Protein AF-A0A975TSR8-F1 (afdb_monomer_lite)

Radius of gyration: 17.47 Å; chains: 1; bounding box: 44×24×33 Å

Sequence (55 aa):
MTLFLFSLGVIALSGLGLAIGVLAGRGPIKGSCGGISCGVPGGCAACPSRKDMTK

Foldseek 3Di:
DVVVVVVVVVVVVVVVVVVVCVVVPDDDDQDPLGCQVVPDPCRPVPCPDVPDPPD

Structure (mmCIF, N/CA/C/O backbone):
data_AF-A0A975TSR8-F1
#
_entry.id   AF-A0A975TSR8-F1
#
loop_
_atom_site.group_PDB
_atom_site.id
_atom_site.type_symbol
_atom_site.label_atom_id
_atom_site.label_alt_id
_atom_site.label_comp_id
_atom_site.label_asym_id
_atom_site.label_entity_id
_atom_site.label_seq_id
_atom_site.pdbx_PDB_ins_code
_atom_site.Cartn_x
_atom_site.Cartn_y
_atom_site.Cartn_z
_atom_site.occupancy
_atom_site.B_iso_or_equiv
_atom_site.auth_seq_id
_atom_site.auth_comp_id
_atom_site.auth_asym_id
_atom_site.auth_atom_id
_atom_site.pdbx_PDB_model_num
ATOM 1 N N . MET A 1 1 ? -20.188 6.104 18.578 1.00 78.19 1 MET A N 1
ATOM 2 C CA . MET A 1 1 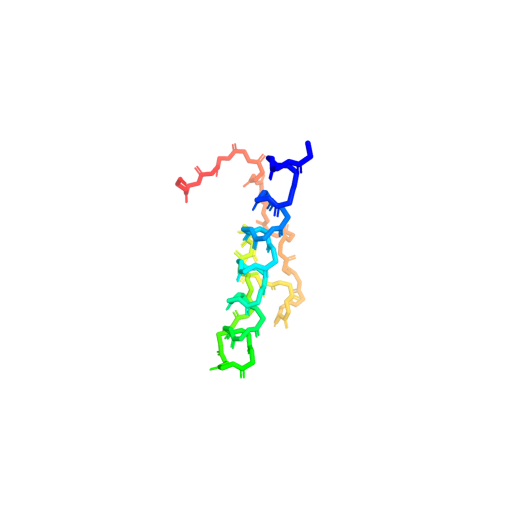? -20.669 5.336 17.402 1.00 78.19 1 MET A CA 1
ATOM 3 C C . MET A 1 1 ? -20.569 6.117 16.093 1.00 78.19 1 MET A C 1
ATOM 5 O O . MET A 1 1 ? -20.150 5.544 15.101 1.00 78.19 1 MET A O 1
ATOM 9 N N . THR A 1 2 ? -20.906 7.406 16.060 1.00 92.19 2 THR A N 1
ATOM 10 C CA . THR A 1 2 ? -20.820 8.259 14.855 1.00 92.19 2 THR A CA 1
ATOM 11 C C . THR A 1 2 ? -19.419 8.329 14.246 1.00 92.19 2 THR A C 1
ATOM 13 O O . THR A 1 2 ? -19.259 8.075 13.059 1.00 92.19 2 THR A O 1
ATOM 16 N N . LEU A 1 3 ? -18.389 8.578 15.060 1.00 94.06 3 LEU A N 1
ATOM 17 C CA . LEU A 1 3 ? -16.990 8.590 14.603 1.00 94.06 3 LEU A CA 1
ATOM 18 C C . LEU A 1 3 ? -16.537 7.244 14.022 1.00 94.06 3 LEU A C 1
ATOM 20 O O . LEU A 1 3 ? -15.776 7.208 13.060 1.00 94.06 3 LEU A O 1
ATOM 24 N N . PHE A 1 4 ? -17.033 6.143 14.590 1.00 93.00 4 PHE A N 1
ATOM 25 C CA . PHE A 1 4 ? -16.736 4.800 14.103 1.00 93.00 4 PHE A CA 1
ATOM 26 C C . PHE A 1 4 ? -17.309 4.594 12.698 1.00 93.00 4 PHE A C 1
ATOM 28 O O . PHE A 1 4 ? -16.571 4.223 11.794 1.00 93.00 4 PHE A O 1
ATOM 35 N N . LEU A 1 5 ? -18.588 4.924 12.491 1.00 95.44 5 LEU A N 1
ATOM 36 C CA . LEU A 1 5 ? -19.228 4.832 11.175 1.00 95.44 5 LEU A CA 1
ATOM 37 C C . LEU A 1 5 ? -18.589 5.773 10.148 1.00 95.44 5 LEU A C 1
ATOM 39 O O . LEU A 1 5 ? -18.430 5.395 8.991 1.00 95.44 5 LEU A O 1
ATOM 43 N N . PHE A 1 6 ? -18.178 6.971 10.570 1.00 96.31 6 PHE A N 1
ATOM 44 C CA . PHE A 1 6 ? -17.509 7.929 9.694 1.00 96.31 6 PHE A CA 1
ATOM 45 C C . PHE A 1 6 ? -16.138 7.422 9.230 1.00 96.31 6 PHE A C 1
ATOM 47 O O . PHE A 1 6 ? -15.859 7.402 8.034 1.00 96.31 6 PHE A O 1
ATOM 54 N N . SER A 1 7 ? -15.305 6.943 10.158 1.00 95.19 7 SER A N 1
ATOM 55 C CA . SER A 1 7 ? -13.998 6.357 9.835 1.00 95.19 7 SER A CA 1
ATOM 56 C C . SER A 1 7 ? -14.135 5.133 8.923 1.00 95.19 7 SER A C 1
ATOM 58 O O . SER A 1 7 ? -13.434 5.016 7.917 1.00 95.19 7 SER A O 1
ATOM 60 N N . LEU A 1 8 ? -15.109 4.264 9.212 1.00 95.81 8 LEU A N 1
ATOM 61 C CA . LEU A 1 8 ? -15.405 3.085 8.398 1.00 95.81 8 LEU A CA 1
ATOM 62 C C . LEU A 1 8 ? -15.837 3.489 6.978 1.00 95.81 8 LEU A C 1
ATOM 64 O O . LEU A 1 8 ? -15.352 2.918 6.004 1.00 95.81 8 LEU A O 1
ATOM 68 N N . GLY A 1 9 ? -16.664 4.530 6.850 1.00 96.75 9 GLY A N 1
ATOM 69 C CA . GLY A 1 9 ? -17.053 5.101 5.561 1.00 96.75 9 GLY A CA 1
ATOM 70 C C . GLY A 1 9 ? -15.867 5.625 4.746 1.00 96.75 9 GLY A C 1
ATOM 71 O O . GLY A 1 9 ? -15.764 5.327 3.558 1.00 96.75 9 GLY A O 1
ATOM 72 N N . VAL A 1 10 ? -14.932 6.347 5.371 1.00 96.88 10 VAL A N 1
ATOM 73 C CA . VAL A 1 10 ? -13.737 6.885 4.690 1.00 96.88 10 VAL A CA 1
ATOM 74 C C . VAL A 1 10 ? -12.811 5.763 4.201 1.00 96.8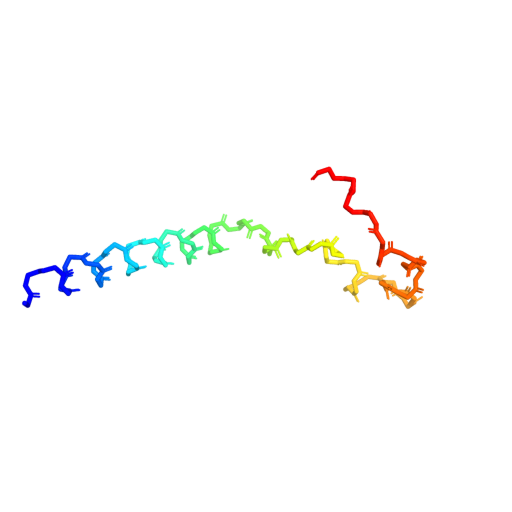8 10 VAL A C 1
ATOM 76 O O . VAL A 1 10 ? -12.336 5.793 3.062 1.00 96.88 10 VAL A O 1
ATOM 79 N N . ILE A 1 11 ? -12.581 4.740 5.028 1.00 96.12 11 ILE A N 1
ATOM 80 C CA . ILE A 1 11 ? -11.756 3.583 4.654 1.00 96.12 11 ILE A CA 1
ATOM 81 C C . ILE A 1 11 ? -12.416 2.803 3.511 1.00 96.12 11 ILE A C 1
ATOM 83 O O . ILE A 1 11 ? -11.754 2.485 2.524 1.00 96.12 11 ILE A O 1
ATOM 87 N N . ALA A 1 12 ? -13.724 2.554 3.589 1.00 96.25 12 ALA A N 1
ATOM 88 C CA . ALA A 1 12 ? -14.456 1.870 2.527 1.00 96.25 12 ALA A CA 1
ATOM 89 C C . ALA A 1 12 ? -14.395 2.641 1.196 1.00 96.25 12 ALA A C 1
ATOM 91 O O . ALA A 1 12 ? -14.157 2.047 0.144 1.00 96.25 12 ALA A O 1
ATOM 92 N N . LEU A 1 13 ? -14.542 3.968 1.239 1.00 96.44 13 LEU A N 1
ATOM 93 C CA . LEU A 1 13 ? -14.511 4.817 0.049 1.00 96.44 13 LEU A CA 1
ATOM 94 C C . LEU A 1 13 ? -13.123 4.847 -0.611 1.00 96.44 13 LEU A C 1
ATOM 96 O O . LEU A 1 13 ? -13.013 4.729 -1.831 1.00 96.44 13 LEU A O 1
ATOM 100 N N . SER A 1 14 ? -12.057 4.957 0.186 1.00 94.69 14 SER A N 1
ATOM 101 C CA . SER A 1 14 ? -10.679 4.896 -0.325 1.00 94.69 14 SER A CA 1
ATOM 102 C C . SER A 1 14 ? -10.349 3.525 -0.924 1.00 94.69 14 SER A C 1
ATOM 104 O O . SER A 1 14 ? -9.780 3.458 -2.014 1.00 94.69 14 SER A O 1
ATOM 106 N N . GLY A 1 15 ? -10.782 2.438 -0.277 1.00 93.25 15 GLY A N 1
ATOM 107 C CA . GLY A 1 15 ? -10.643 1.075 -0.792 1.00 93.25 15 GLY A CA 1
ATOM 108 C C . GLY A 1 15 ? -11.357 0.872 -2.129 1.00 93.25 15 GLY A C 1
ATOM 109 O O . GLY A 1 15 ? -10.767 0.329 -3.063 1.00 93.25 15 GLY A O 1
ATOM 110 N N . LEU A 1 16 ? -12.587 1.374 -2.262 1.00 94.75 16 LEU A N 1
ATOM 111 C CA . LEU A 1 16 ? -13.330 1.352 -3.526 1.00 94.75 16 LEU A CA 1
ATOM 112 C C . LEU A 1 16 ? -12.605 2.135 -4.625 1.00 94.75 16 LEU A C 1
ATOM 114 O O . LEU A 1 16 ? -12.471 1.635 -5.738 1.00 94.75 16 LEU A O 1
ATOM 118 N N . GLY A 1 17 ? -12.079 3.323 -4.316 1.00 91.62 17 GLY A N 1
ATOM 119 C CA . GLY A 1 17 ? -11.297 4.112 -5.270 1.00 91.62 17 GLY A CA 1
ATOM 120 C C . GLY A 1 17 ? -10.037 3.387 -5.756 1.00 91.62 17 GLY A C 1
ATOM 121 O O . GLY A 1 17 ? -9.735 3.396 -6.950 1.00 91.62 17 GLY A O 1
ATOM 122 N N . LEU A 1 18 ? -9.329 2.705 -4.852 1.00 89.69 18 LEU A N 1
ATOM 123 C CA . LEU A 1 18 ? -8.163 1.885 -5.192 1.00 89.69 18 LEU A CA 1
ATOM 124 C C . LEU A 1 18 ? -8.552 0.683 -6.063 1.00 89.69 18 LEU A C 1
ATOM 126 O O . LEU A 1 18 ? -7.897 0.432 -7.073 1.00 89.69 18 LEU A O 1
ATOM 130 N N . ALA A 1 19 ? -9.636 -0.017 -5.720 1.00 88.69 19 ALA A N 1
ATOM 131 C CA . ALA A 1 19 ? -10.126 -1.173 -6.470 1.00 88.69 19 ALA A CA 1
ATOM 132 C C . ALA A 1 19 ? -10.565 -0.796 -7.892 1.00 88.69 19 ALA A C 1
ATOM 134 O O . ALA A 1 19 ? -10.161 -1.443 -8.859 1.00 88.69 19 ALA A O 1
ATOM 135 N N . ILE A 1 20 ? -11.324 0.295 -8.032 1.00 91.88 20 ILE A N 1
ATOM 136 C CA . ILE A 1 20 ? -11.701 0.853 -9.336 1.00 91.88 20 ILE A CA 1
ATOM 137 C C . ILE A 1 20 ? -10.446 1.249 -10.117 1.00 91.88 20 ILE A C 1
ATOM 139 O O . ILE A 1 20 ? -10.354 0.966 -11.307 1.00 91.88 20 ILE A O 1
ATOM 143 N N . GLY A 1 21 ? -9.451 1.846 -9.456 1.00 85.69 21 GLY A N 1
ATOM 144 C CA . GLY A 1 21 ? -8.170 2.188 -10.071 1.00 85.69 21 GLY A CA 1
ATOM 145 C C . GLY A 1 21 ? -7.450 0.977 -10.670 1.00 85.69 21 GLY A C 1
ATOM 146 O O . GLY A 1 21 ? -6.973 1.064 -11.800 1.00 85.69 21 GLY A O 1
ATOM 147 N N . VAL A 1 22 ? -7.406 -0.147 -9.948 1.00 84.19 22 VAL A N 1
ATOM 148 C CA . VAL A 1 22 ? -6.810 -1.409 -10.423 1.00 84.19 22 VAL A CA 1
ATOM 149 C C . VAL A 1 22 ? -7.587 -1.970 -11.616 1.00 84.19 22 VAL A C 1
ATOM 151 O O . VAL A 1 22 ? -6.981 -2.324 -12.625 1.00 84.19 22 VAL A O 1
ATOM 154 N N . LEU A 1 23 ? -8.921 -2.001 -11.538 1.00 85.31 23 LEU A N 1
ATOM 155 C CA . LEU A 1 23 ? -9.782 -2.489 -12.624 1.00 85.31 23 LEU A CA 1
ATOM 156 C C . LEU A 1 23 ? -9.698 -1.610 -13.880 1.00 85.31 23 LEU A C 1
ATOM 158 O O . LEU A 1 23 ? -9.720 -2.124 -14.993 1.00 85.31 23 LEU A O 1
ATOM 162 N N . ALA A 1 24 ? -9.532 -0.298 -13.712 1.00 87.19 24 ALA A N 1
ATOM 163 C CA . ALA A 1 24 ? -9.305 0.655 -14.797 1.00 87.19 24 ALA A CA 1
ATOM 164 C C . ALA A 1 24 ? -7.884 0.578 -15.397 1.00 87.19 24 ALA A C 1
ATOM 166 O O . ALA A 1 24 ? -7.521 1.408 -16.228 1.00 87.19 24 ALA A O 1
ATOM 167 N N . GLY A 1 25 ? -7.066 -0.394 -14.981 1.00 75.19 25 GLY A N 1
ATOM 168 C CA . GLY A 1 25 ? -5.752 -0.650 -15.562 1.00 75.19 25 GLY A CA 1
ATOM 169 C C . GLY A 1 25 ? -4.605 0.145 -14.940 1.00 75.19 25 GLY A C 1
ATOM 170 O O . GLY A 1 25 ? -3.524 0.194 -15.532 1.00 75.19 25 GLY A O 1
ATOM 171 N N . ARG A 1 26 ? -4.764 0.750 -13.747 1.00 69.62 26 ARG A N 1
ATOM 172 C CA . ARG A 1 26 ? -3.578 1.202 -12.999 1.00 69.62 26 ARG A CA 1
ATOM 173 C C . ARG A 1 26 ? -2.735 -0.022 -12.663 1.00 69.62 26 ARG A C 1
ATOM 175 O O . ARG A 1 26 ? -3.209 -0.956 -12.022 1.00 69.62 26 ARG A O 1
ATOM 182 N N . GLY A 1 27 ? -1.474 0.022 -13.089 1.00 69.62 27 GLY A N 1
ATOM 183 C CA . GLY A 1 27 ? -0.491 -0.998 -12.749 1.00 69.62 27 GLY A CA 1
ATOM 184 C C . GLY A 1 27 ? -0.389 -1.222 -11.232 1.00 69.62 27 GLY A C 1
ATOM 185 O O . GLY A 1 27 ? -0.768 -0.346 -10.448 1.00 69.62 27 GLY A O 1
ATOM 186 N N . PRO A 1 28 ? 0.128 -2.389 -10.812 1.00 66.69 28 PRO A N 1
ATOM 187 C CA . PRO A 1 28 ? 0.214 -2.771 -9.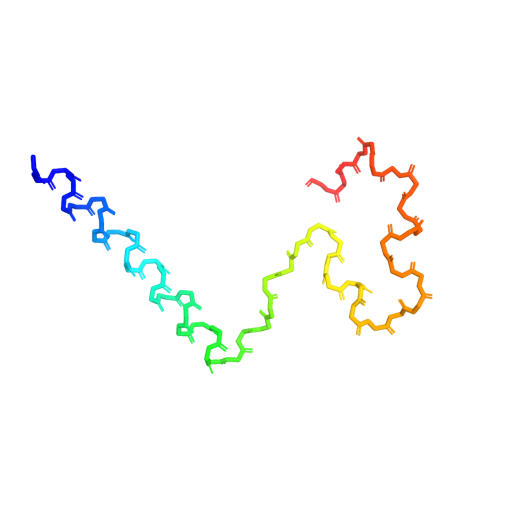406 1.00 66.69 28 PRO A CA 1
ATOM 188 C C . PRO A 1 28 ? 0.944 -1.709 -8.577 1.00 66.69 28 PRO A C 1
ATOM 190 O O . PRO A 1 28 ? 1.859 -1.041 -9.068 1.00 66.69 28 PRO A O 1
ATOM 193 N N . ILE A 1 29 ? 0.553 -1.568 -7.305 1.00 67.62 29 ILE A N 1
ATOM 194 C CA . ILE A 1 29 ? 1.209 -0.646 -6.372 1.00 67.62 29 ILE A CA 1
ATOM 195 C C . ILE A 1 29 ? 2.691 -1.017 -6.281 1.00 67.62 29 ILE A C 1
ATOM 197 O O . ILE A 1 29 ? 3.061 -2.088 -5.798 1.00 67.62 29 ILE A O 1
ATOM 201 N N . LYS A 1 30 ? 3.547 -0.122 -6.776 1.00 67.56 30 LYS A N 1
ATOM 202 C CA . LYS A 1 30 ? 4.995 -0.309 -6.756 1.00 67.56 30 LYS A CA 1
ATOM 203 C C . LYS A 1 30 ? 5.506 -0.064 -5.336 1.00 67.56 30 LYS A C 1
ATOM 205 O O . LYS A 1 30 ? 5.466 1.061 -4.850 1.00 67.56 30 LYS A O 1
ATOM 210 N N . GLY A 1 31 ? 5.970 -1.124 -4.675 1.00 64.56 31 GLY A N 1
ATOM 211 C CA . GLY A 1 31 ? 6.719 -1.027 -3.416 1.00 64.56 31 GLY A CA 1
ATOM 212 C C . GLY A 1 31 ? 8.156 -0.532 -3.632 1.00 64.56 31 GLY A C 1
ATOM 213 O O . GLY A 1 31 ? 8.551 -0.238 -4.754 1.00 64.56 31 GLY A O 1
ATOM 214 N N . SER A 1 32 ? 8.977 -0.495 -2.580 1.00 66.50 32 SER A N 1
ATOM 215 C CA . SER A 1 32 ? 10.360 0.028 -2.632 1.00 66.50 32 SER A CA 1
ATOM 216 C C . SER A 1 32 ? 11.296 -0.724 -3.610 1.00 66.50 32 SER A C 1
ATOM 218 O O . SER A 1 32 ? 12.098 -0.108 -4.301 1.00 66.50 32 SER A O 1
ATOM 220 N N . CYS A 1 33 ? 11.114 -2.041 -3.790 1.00 61.44 33 CYS A N 1
ATOM 221 C CA . CYS A 1 33 ? 11.756 -2.834 -4.862 1.00 61.44 33 CYS A CA 1
ATOM 222 C C . CYS A 1 33 ? 10.915 -2.887 -6.159 1.00 61.44 33 CYS A C 1
ATOM 224 O O . CYS A 1 33 ? 11.067 -3.793 -6.975 1.00 61.44 33 CYS A O 1
ATOM 226 N N . GLY A 1 34 ? 9.977 -1.954 -6.336 1.00 62.50 34 GLY A N 1
ATOM 227 C CA . GLY A 1 34 ? 9.351 -1.543 -7.597 1.00 62.50 34 GLY A CA 1
ATOM 228 C C . GLY A 1 34 ? 8.552 -2.563 -8.413 1.00 62.50 34 GLY A C 1
ATOM 229 O O . GLY A 1 34 ? 8.018 -2.181 -9.449 1.00 62.50 34 GLY A O 1
ATOM 230 N N . GLY A 1 35 ? 8.460 -3.832 -8.014 1.00 57.97 35 GLY A N 1
ATOM 231 C CA . GLY A 1 35 ? 8.029 -4.892 -8.935 1.00 57.97 35 GLY A CA 1
ATOM 232 C C . GLY A 1 35 ? 9.181 -5.538 -9.722 1.00 57.97 35 GLY A C 1
ATOM 233 O O . GLY A 1 35 ? 8.941 -6.218 -10.713 1.00 57.97 35 GLY A O 1
ATOM 234 N N . ILE A 1 36 ? 10.428 -5.387 -9.259 1.00 59.69 36 ILE A N 1
ATOM 235 C CA . ILE A 1 36 ? 11.644 -5.967 -9.863 1.00 59.69 36 ILE A CA 1
ATOM 236 C C . ILE A 1 36 ? 11.710 -7.498 -9.722 1.00 59.69 36 ILE A C 1
ATOM 238 O O . ILE A 1 36 ? 12.379 -8.164 -10.506 1.00 59.69 36 ILE A O 1
ATOM 242 N N . SER A 1 37 ? 10.983 -8.091 -8.772 1.00 54.47 37 SER A N 1
ATOM 243 C CA . SER A 1 37 ? 10.952 -9.553 -8.631 1.00 54.47 37 SER A CA 1
ATOM 244 C C . SER A 1 37 ? 10.167 -10.270 -9.738 1.00 54.47 37 SER A C 1
ATOM 246 O O . SER A 1 37 ? 10.315 -11.479 -9.873 1.00 54.47 37 SER A O 1
ATOM 248 N N . CYS A 1 38 ? 9.320 -9.576 -10.508 1.00 51.28 38 CYS A N 1
ATOM 249 C CA . CYS A 1 38 ? 8.447 -10.217 -11.503 1.00 51.28 38 CYS A CA 1
ATOM 250 C C . CYS A 1 38 ? 9.087 -10.415 -12.890 1.00 51.28 38 CYS A C 1
ATOM 252 O O . CYS A 1 38 ? 8.415 -10.942 -13.769 1.00 51.28 38 CYS A O 1
ATOM 254 N N . GLY A 1 39 ? 10.345 -10.011 -13.116 1.00 54.97 39 GLY A N 1
ATOM 255 C CA . GLY A 1 39 ? 10.935 -10.042 -14.466 1.00 54.97 39 GLY A CA 1
ATOM 256 C C . GLY A 1 39 ? 12.374 -10.541 -14.592 1.00 54.97 39 GLY A C 1
ATOM 257 O O . GLY A 1 39 ? 12.820 -10.750 -15.715 1.00 54.97 39 GLY A O 1
ATOM 258 N N . VAL A 1 40 ? 13.117 -10.726 -13.493 1.00 56.22 40 VAL A N 1
ATOM 259 C CA . VAL A 1 40 ? 14.552 -11.057 -13.556 1.00 56.22 40 VAL A CA 1
ATOM 260 C C . VAL A 1 40 ? 14.937 -12.064 -12.461 1.00 56.22 40 VAL A C 1
ATOM 262 O O . VAL A 1 40 ? 14.720 -11.776 -11.278 1.00 56.22 40 VAL A O 1
ATOM 265 N N . PRO A 1 41 ? 15.555 -13.214 -12.804 1.00 52.91 41 PRO A N 1
ATOM 266 C CA . PRO A 1 41 ? 16.224 -14.060 -11.820 1.00 52.91 41 PRO A CA 1
ATOM 267 C C . PRO A 1 41 ? 17.421 -13.292 -11.234 1.00 52.91 41 PRO A C 1
ATOM 269 O O . PRO A 1 41 ? 18.393 -13.022 -11.932 1.00 52.91 41 PRO A O 1
ATOM 272 N N . GLY A 1 42 ? 17.306 -12.874 -9.967 1.00 57.16 42 GLY A N 1
ATOM 273 C CA . GLY A 1 42 ? 18.236 -11.950 -9.290 1.00 57.16 42 GLY A CA 1
ATOM 274 C C . GLY A 1 42 ? 17.590 -10.661 -8.755 1.00 57.16 42 GLY A C 1
ATOM 275 O O . GLY A 1 42 ? 18.277 -9.814 -8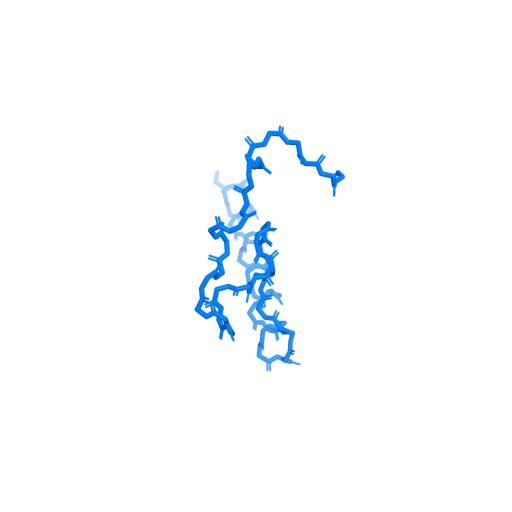.180 1.00 57.16 42 GLY A O 1
ATOM 276 N N . GLY A 1 43 ? 16.271 -10.494 -8.918 1.00 67.88 43 GLY A N 1
ATOM 277 C CA . GLY A 1 43 ? 15.531 -9.345 -8.391 1.00 67.88 43 GLY A CA 1
ATOM 278 C C . GLY A 1 43 ? 15.698 -9.144 -6.878 1.00 67.88 43 GLY A C 1
ATOM 279 O O . GLY A 1 43 ? 15.843 -10.108 -6.138 1.00 67.88 43 GLY A O 1
ATOM 280 N N . CYS A 1 44 ? 15.700 -7.883 -6.425 1.00 57.72 44 CYS A N 1
ATOM 281 C CA . CYS A 1 44 ? 15.870 -7.399 -5.035 1.00 57.72 44 CYS A CA 1
ATOM 282 C C . CYS A 1 44 ? 17.114 -7.939 -4.258 1.00 57.72 44 CYS A C 1
ATOM 284 O O . CYS A 1 44 ? 17.482 -7.367 -3.236 1.00 57.72 44 CYS A O 1
ATOM 286 N N . ALA A 1 45 ? 17.836 -8.947 -4.769 1.00 60.25 45 ALA A N 1
ATOM 287 C CA . ALA A 1 45 ? 19.067 -9.522 -4.220 1.00 60.25 45 ALA A CA 1
ATOM 288 C C . ALA A 1 45 ? 20.321 -8.684 -4.531 1.00 60.25 45 ALA A C 1
ATOM 290 O O . ALA A 1 45 ? 21.312 -8.771 -3.814 1.00 60.25 45 ALA A O 1
ATOM 291 N N . ALA A 1 46 ? 20.262 -7.813 -5.545 1.00 57.50 46 ALA A N 1
ATOM 292 C CA . ALA A 1 46 ? 21.283 -6.797 -5.809 1.00 57.50 46 ALA A CA 1
ATOM 293 C C . ALA A 1 46 ? 21.195 -5.585 -4.864 1.00 57.50 46 ALA A C 1
ATOM 295 O O . ALA A 1 46 ? 21.947 -4.635 -5.044 1.00 57.50 46 ALA A O 1
ATOM 296 N N . CYS A 1 47 ? 20.266 -5.576 -3.899 1.00 53.81 47 CYS A N 1
ATOM 297 C CA . CYS A 1 47 ? 20.080 -4.463 -2.974 1.00 53.81 47 CYS A CA 1
ATOM 298 C C . CYS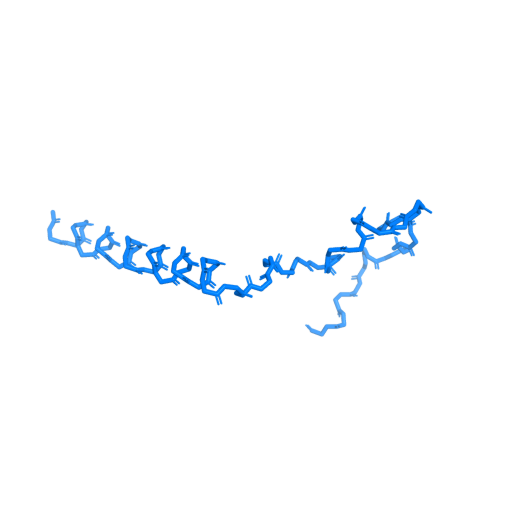 A 1 47 ? 21.147 -4.537 -1.857 1.00 53.81 47 CYS A C 1
ATOM 300 O O . CYS A 1 47 ? 20.978 -5.298 -0.901 1.00 53.81 47 CYS A O 1
ATOM 302 N N . PRO A 1 48 ? 22.256 -3.771 -1.932 1.00 49.22 48 PRO A N 1
ATOM 303 C CA . PRO A 1 48 ? 23.384 -3.879 -0.993 1.00 49.22 48 PRO A CA 1
ATOM 304 C C . PRO A 1 48 ? 23.074 -3.176 0.338 1.00 49.22 48 PRO A C 1
ATOM 306 O O . PRO A 1 48 ? 23.794 -3.286 1.331 1.00 49.22 48 PRO A O 1
ATOM 309 N N . SER A 1 49 ? 22.030 -2.357 0.309 1.00 50.12 49 SER A N 1
ATOM 310 C CA . SER A 1 49 ? 21.627 -1.352 1.271 1.00 50.12 49 SER A CA 1
ATOM 311 C C . SER A 1 49 ? 20.243 -0.880 0.796 1.00 50.12 49 SER A C 1
ATOM 313 O O . SER A 1 49 ? 20.141 -0.281 -0.260 1.00 50.12 49 SER A O 1
ATOM 315 N N . ARG A 1 50 ? 19.136 -1.161 1.488 1.00 54.84 50 ARG A N 1
ATOM 316 C CA . ARG A 1 50 ? 19.059 -1.624 2.883 1.00 54.84 50 ARG A CA 1
ATOM 317 C C . ARG A 1 50 ? 19.759 -0.655 3.861 1.00 54.84 50 ARG A C 1
ATOM 319 O O . ARG A 1 50 ? 19.886 -1.004 5.025 1.00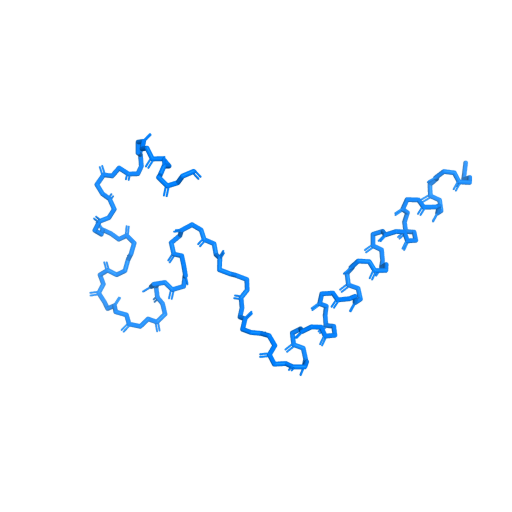 54.84 50 ARG A O 1
ATOM 326 N N . LYS A 1 51 ? 20.208 0.535 3.422 1.00 50.28 51 LYS A N 1
ATOM 327 C CA . LYS A 1 51 ? 20.751 1.567 4.326 1.00 50.28 51 LYS A CA 1
ATOM 328 C C . LYS A 1 51 ? 20.199 2.960 4.058 1.00 50.28 51 LYS A C 1
ATOM 330 O O . LYS A 1 51 ? 19.774 3.584 5.016 1.00 50.28 51 LYS A O 1
ATOM 335 N N . ASP A 1 52 ? 20.036 3.368 2.802 1.00 49.09 52 ASP A N 1
ATOM 336 C CA . ASP A 1 52 ? 19.556 4.718 2.504 1.00 49.09 52 ASP A CA 1
ATOM 337 C C . ASP A 1 52 ? 18.448 4.684 1.449 1.00 49.09 52 ASP A C 1
ATOM 339 O O . ASP A 1 52 ? 18.641 4.329 0.288 1.00 49.09 52 ASP A O 1
ATOM 343 N N . MET A 1 53 ? 17.249 5.051 1.873 1.00 53.28 53 MET A N 1
ATOM 344 C CA . MET A 1 53 ? 16.235 5.635 1.008 1.00 53.28 53 MET A CA 1
ATOM 345 C C . MET A 1 53 ? 16.882 6.765 0.186 1.00 53.28 53 MET A C 1
ATOM 347 O O . MET A 1 53 ? 17.370 7.735 0.749 1.00 53.28 53 MET A O 1
ATOM 351 N N . THR A 1 54 ? 16.916 6.648 -1.142 1.00 43.38 54 THR A N 1
ATOM 352 C CA . THR A 1 54 ? 17.057 7.819 -2.026 1.00 43.38 54 THR A CA 1
ATOM 353 C C . THR A 1 54 ? 15.691 7.983 -2.684 1.00 43.38 54 THR A C 1
ATOM 355 O O . THR A 1 54 ? 15.449 7.487 -3.780 1.00 43.38 54 THR A O 1
ATOM 358 N N . LYS A 1 55 ? 14.688 8.462 -1.950 1.00 39.78 55 LYS A N 1
ATOM 359 C CA . LYS A 1 55 ? 14.548 9.861 -1.544 1.00 39.78 55 LYS A CA 1
ATOM 360 C C . LYS A 1 55 ? 13.514 9.995 -0.435 1.00 39.78 55 LYS A C 1
ATOM 362 O O . LYS A 1 55 ? 12.497 9.277 -0.556 1.00 39.78 55 LYS A O 1
#

Secondary structure (DSSP, 8-state):
-HHHHHHHHHHHHHHHHHHHHHHTTPPP---TTTTGGGT-TTTTTT---SS----

Organism: NCBI:txid2841589

pLDDT: mean 72.96, std 18.16, range [39.78, 96.88]